Protein AF-A0A969S2Y1-F1 (afdb_monomer_lite)

Secondary structure (DSSP, 8-state):
-HHHHHHHHHHHHHHHHHHHHHHHHHT---SS-EEEEEPPP-BTTB---SPPEEEEE-TTS-EEE--HHHHHHHHHHHHHHHHHHHHHHHHHHHHHHH-

Structure (mmCIF, N/CA/C/O backbone):
data_AF-A0A969S2Y1-F1
#
_entry.id   AF-A0A969S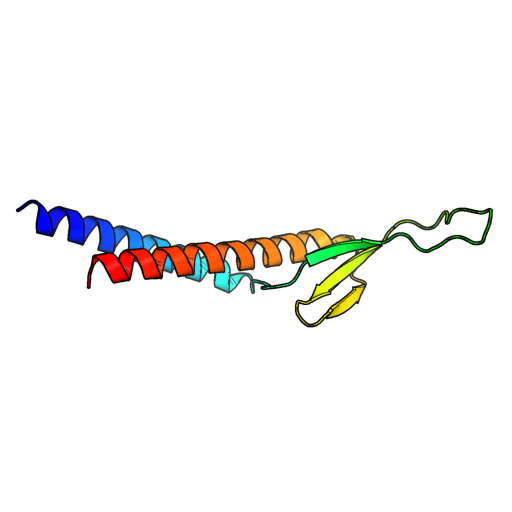2Y1-F1
#
loop_
_atom_site.group_PDB
_atom_site.id
_atom_site.type_symbol
_atom_site.label_atom_id
_atom_site.label_alt_id
_atom_site.label_com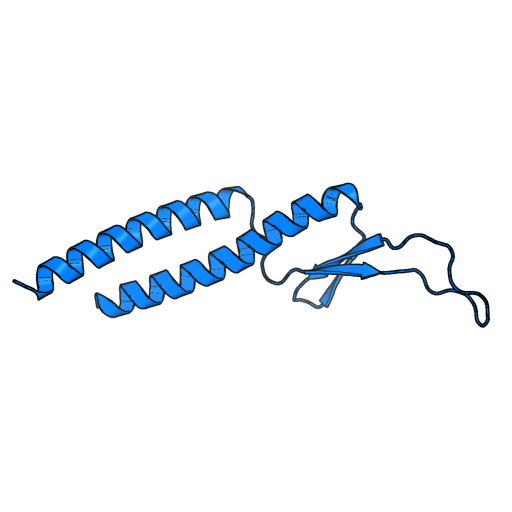p_id
_atom_site.label_asym_id
_atom_site.label_entity_id
_atom_site.label_seq_id
_atom_site.pdbx_PDB_ins_code
_atom_site.Cartn_x
_atom_site.Cartn_y
_atom_site.Cartn_z
_atom_site.occupancy
_atom_site.B_iso_or_equiv
_atom_site.auth_seq_id
_atom_site.auth_comp_id
_atom_site.auth_asym_id
_atom_site.auth_atom_id
_atom_site.pdbx_PDB_model_num
ATOM 1 N N . MET A 1 1 ? -14.821 -2.802 38.286 1.00 53.53 1 MET A N 1
ATOM 2 C CA . MET A 1 1 ? -13.744 -1.820 38.018 1.00 53.53 1 MET A CA 1
ATOM 3 C C . MET A 1 1 ? -12.738 -2.282 36.954 1.00 53.53 1 MET A C 1
ATOM 5 O O . MET A 1 1 ? -12.344 -1.450 36.159 1.00 53.53 1 MET A O 1
ATOM 9 N N . ALA A 1 2 ? -12.368 -3.568 36.842 1.00 57.56 2 ALA A N 1
ATOM 10 C CA . ALA A 1 2 ? -11.423 -4.031 35.802 1.00 57.56 2 ALA A CA 1
ATOM 11 C C . ALA A 1 2 ? -11.932 -3.918 34.342 1.00 57.56 2 ALA A C 1
ATOM 13 O O . ALA A 1 2 ? -11.140 -3.748 33.421 1.00 57.56 2 ALA A O 1
ATOM 14 N N . ARG A 1 3 ? -13.255 -3.977 34.118 1.00 60.41 3 ARG A N 1
ATOM 15 C CA . ARG A 1 3 ? -13.864 -3.907 32.774 1.00 60.41 3 ARG A CA 1
ATOM 16 C C . ARG A 1 3 ? -13.710 -2.525 32.118 1.00 60.41 3 ARG A C 1
ATOM 18 O O . ARG A 1 3 ? -13.439 -2.446 30.930 1.00 60.41 3 ARG A O 1
ATOM 25 N N . THR A 1 4 ? -13.813 -1.457 32.907 1.00 61.94 4 THR A N 1
ATOM 26 C CA . THR A 1 4 ? -13.707 -0.063 32.449 1.00 61.94 4 THR A CA 1
ATOM 27 C C . THR A 1 4 ? -12.272 0.348 32.111 1.00 61.94 4 THR A C 1
ATOM 29 O O . THR A 1 4 ? -12.064 1.089 31.158 1.00 61.94 4 THR A O 1
ATOM 32 N N . VAL A 1 5 ? -11.274 -0.169 32.839 1.00 62.75 5 VAL A N 1
ATOM 33 C CA . VAL A 1 5 ? -9.848 0.112 32.562 1.00 62.75 5 VAL A CA 1
ATOM 34 C C . VAL A 1 5 ? -9.413 -0.502 31.226 1.00 62.75 5 VAL A C 1
ATOM 36 O O . VAL A 1 5 ? -8.691 0.130 30.461 1.00 62.75 5 VAL A O 1
ATOM 39 N N . ASN A 1 6 ? -9.911 -1.700 30.908 1.00 77.31 6 ASN A N 1
ATOM 40 C CA . ASN A 1 6 ? -9.642 -2.347 29.623 1.00 77.31 6 ASN A CA 1
ATOM 41 C C . ASN A 1 6 ? -10.319 -1.627 28.450 1.00 77.31 6 ASN A C 1
ATOM 43 O O . ASN A 1 6 ? -9.755 -1.586 27.363 1.00 77.31 6 ASN A O 1
ATOM 47 N N . GLN A 1 7 ? -11.495 -1.037 28.666 1.00 81.38 7 GLN A N 1
ATOM 48 C CA . GLN A 1 7 ? -12.210 -0.299 27.629 1.00 81.38 7 GLN A CA 1
ATOM 49 C C . GLN A 1 7 ? -11.484 0.995 27.232 1.00 81.38 7 GLN A C 1
ATOM 51 O O . GLN A 1 7 ? -11.218 1.197 26.051 1.00 81.38 7 GLN A O 1
ATOM 56 N N . ALA A 1 8 ? -11.055 1.801 28.210 1.00 83.31 8 ALA A N 1
ATOM 57 C CA . ALA A 1 8 ? -10.302 3.031 27.946 1.00 83.31 8 ALA A CA 1
ATOM 58 C C . ALA A 1 8 ? -8.964 2.767 27.223 1.00 83.31 8 ALA A C 1
ATOM 60 O O . ALA A 1 8 ? -8.552 3.537 26.356 1.00 83.31 8 ALA A O 1
ATOM 61 N N . ALA A 1 9 ? -8.290 1.654 27.542 1.00 85.25 9 ALA A N 1
ATOM 62 C CA . ALA A 1 9 ? -7.061 1.255 26.858 1.00 85.25 9 ALA A CA 1
ATOM 63 C C . ALA A 1 9 ? -7.301 0.909 25.378 1.00 85.25 9 ALA A C 1
ATOM 65 O O . ALA A 1 9 ? -6.510 1.299 24.521 1.00 85.25 9 ALA A O 1
ATOM 66 N N . ILE A 1 10 ? -8.403 0.215 25.068 1.00 85.06 10 ILE A N 1
ATOM 67 C CA . ILE A 1 10 ? -8.762 -0.126 23.685 1.00 85.06 10 ILE A CA 1
ATOM 68 C C . ILE A 1 10 ? -9.157 1.131 22.896 1.00 85.06 10 ILE A C 1
ATOM 70 O O . ILE A 1 10 ? -8.760 1.271 21.742 1.00 85.06 10 ILE A O 1
ATOM 74 N N . GLU A 1 11 ? -9.894 2.062 23.507 1.00 87.00 11 GLU A N 1
ATOM 75 C CA . GLU A 1 11 ? -10.277 3.337 22.882 1.00 87.00 11 GLU A CA 1
ATOM 76 C C . GLU A 1 11 ? -9.047 4.194 22.526 1.00 87.00 11 GLU A C 1
ATOM 78 O O . GLU A 1 11 ? -8.940 4.679 21.400 1.00 87.00 11 GLU A O 1
ATOM 83 N N . SER A 1 12 ? -8.064 4.296 23.428 1.00 88.06 12 SER A N 1
ATOM 84 C CA . SER A 1 12 ? -6.800 5.000 23.156 1.00 88.06 12 SER A CA 1
ATOM 85 C C . SER A 1 12 ? -5.966 4.328 22.052 1.00 88.06 12 SER A C 1
ATOM 87 O O . SER A 1 12 ? -5.351 5.000 21.215 1.00 88.06 12 SER A O 1
ATOM 89 N N . GLU A 1 13 ? -5.966 2.992 21.999 1.00 89.00 13 GLU A N 1
ATOM 90 C CA . GLU A 1 13 ? -5.301 2.247 20.925 1.00 89.00 13 GLU A CA 1
ATOM 91 C C . GLU A 1 13 ? -5.978 2.493 19.567 1.00 89.00 13 GLU A C 1
ATOM 93 O O . GLU A 1 13 ? -5.291 2.679 18.560 1.00 89.00 13 GLU A O 1
ATOM 98 N N . LEU A 1 14 ? -7.313 2.553 19.531 1.00 89.56 14 LEU A N 1
ATOM 99 C CA . LEU A 1 14 ? -8.075 2.872 18.322 1.00 89.56 14 LEU A CA 1
ATOM 100 C C . LEU A 1 14 ? -7.758 4.274 17.792 1.00 89.56 14 LEU A C 1
ATOM 102 O O . LEU A 1 14 ? -7.506 4.414 16.597 1.00 89.56 14 LEU A O 1
ATOM 106 N N . GLU A 1 15 ? -7.701 5.285 18.660 1.00 89.62 15 GLU A N 1
ATOM 107 C CA . GLU A 1 15 ? -7.343 6.656 18.273 1.00 89.62 15 GLU A CA 1
ATOM 108 C C . GLU A 1 15 ? -5.937 6.719 17.649 1.00 89.62 15 GLU A C 1
ATOM 110 O O . GLU A 1 15 ? -5.727 7.324 16.592 1.00 89.62 15 GLU A O 1
ATOM 115 N N . THR A 1 16 ? -4.977 6.010 18.251 1.00 91.25 16 THR A N 1
ATOM 116 C CA . THR A 1 16 ? -3.603 5.926 17.734 1.00 91.25 16 THR A CA 1
ATOM 117 C C . THR A 1 16 ? -3.568 5.278 16.346 1.00 91.25 16 THR A C 1
ATOM 119 O O . THR A 1 16 ? -2.909 5.785 15.433 1.00 91.25 16 THR A O 1
ATOM 122 N N . LEU A 1 17 ? -4.319 4.188 16.155 1.00 90.69 17 LEU A N 1
ATOM 123 C CA . LEU A 1 17 ? -4.434 3.511 14.862 1.00 90.69 17 LEU A CA 1
ATOM 124 C C . LEU A 1 17 ? -5.080 4.399 13.795 1.00 90.69 17 LEU A C 1
ATOM 126 O O . LEU A 1 17 ? -4.647 4.383 12.643 1.00 90.69 17 LEU A O 1
ATOM 130 N N . GLU A 1 18 ? -6.099 5.182 14.146 1.00 90.19 18 GLU A N 1
ATOM 131 C CA . GLU A 1 18 ? -6.752 6.097 13.206 1.00 90.19 18 GLU A CA 1
ATOM 132 C C . GLU A 1 18 ? -5.803 7.206 12.737 1.00 90.19 18 GLU A C 1
ATOM 134 O O . GLU A 1 18 ? -5.746 7.498 11.536 1.00 90.19 18 GLU A O 1
ATOM 139 N N . ALA A 1 19 ? -4.979 7.746 13.638 1.00 91.12 19 ALA A N 1
ATOM 140 C CA . ALA A 1 19 ? -3.935 8.702 13.283 1.00 91.12 19 ALA A CA 1
ATOM 141 C C . ALA A 1 19 ? -2.871 8.092 12.346 1.00 91.12 19 ALA A C 1
ATOM 143 O O . ALA A 1 19 ? -2.465 8.729 11.368 1.00 91.12 19 ALA A O 1
ATOM 144 N N . GLU A 1 20 ? -2.428 6.856 12.600 1.00 90.81 20 GLU A N 1
ATOM 145 C CA . GLU A 1 20 ? -1.490 6.139 11.721 1.00 90.81 20 GLU A CA 1
ATOM 146 C C . GLU A 1 20 ? -2.088 5.866 10.335 1.00 90.81 20 GLU A C 1
ATOM 148 O O . GLU A 1 20 ? -1.448 6.140 9.316 1.00 90.81 20 GLU A O 1
ATOM 153 N N . ILE A 1 21 ? -3.341 5.406 10.278 1.00 90.88 21 ILE A N 1
ATOM 154 C CA . ILE A 1 21 ? -4.070 5.202 9.020 1.00 90.88 21 ILE A CA 1
ATOM 155 C C . ILE A 1 21 ? -4.177 6.521 8.246 1.00 90.88 21 ILE A C 1
ATOM 157 O O . ILE A 1 21 ? -3.952 6.534 7.034 1.00 90.88 21 ILE A O 1
ATOM 161 N N . GLY A 1 22 ? -4.483 7.633 8.921 1.00 89.69 22 GLY A N 1
ATOM 162 C CA . GLY A 1 22 ? -4.536 8.963 8.310 1.00 89.69 22 GLY A CA 1
ATOM 163 C C . GLY A 1 22 ? -3.213 9.360 7.647 1.00 89.69 22 GLY A C 1
ATOM 164 O O . GLY A 1 22 ? -3.202 9.771 6.485 1.00 89.69 22 GLY A O 1
ATOM 165 N N . LYS A 1 23 ? -2.084 9.147 8.337 1.00 91.00 23 LYS A N 1
ATOM 166 C CA . LYS A 1 23 ? -0.736 9.404 7.794 1.00 91.00 23 LYS A CA 1
ATOM 167 C C . LYS A 1 23 ? -0.432 8.540 6.570 1.00 91.00 23 LYS A C 1
ATOM 169 O O . LYS A 1 23 ? 0.097 9.042 5.581 1.00 91.00 23 LYS A O 1
ATOM 174 N N . LEU A 1 24 ? -0.782 7.255 6.612 1.00 90.38 24 LEU A N 1
ATOM 175 C CA . LEU A 1 24 ? -0.551 6.339 5.492 1.00 90.38 24 LEU A CA 1
ATOM 176 C C . LEU A 1 24 ? -1.425 6.666 4.279 1.00 90.38 24 LEU A C 1
ATOM 178 O O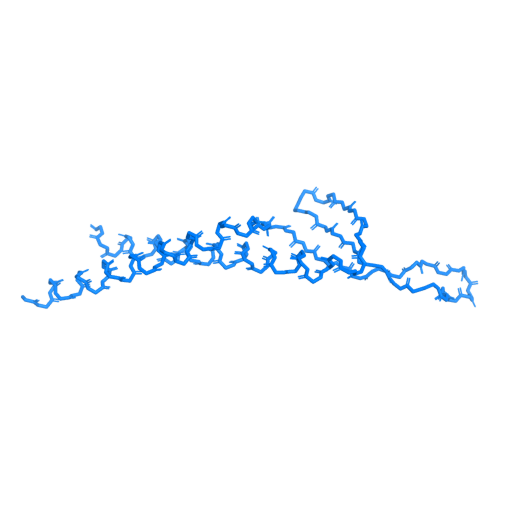 . LEU A 1 24 ? -0.966 6.509 3.153 1.00 90.38 24 LEU A O 1
ATOM 182 N N . LYS A 1 25 ? -2.653 7.160 4.477 1.00 90.69 25 LYS A N 1
ATOM 183 C CA . LYS A 1 25 ? -3.520 7.613 3.375 1.00 90.69 25 LYS A CA 1
ATOM 184 C C . LYS A 1 25 ? -2.947 8.824 2.637 1.00 90.69 25 LYS A C 1
ATOM 186 O O . LYS A 1 25 ? -3.106 8.908 1.422 1.00 90.69 25 LYS A O 1
ATOM 191 N N . ALA A 1 26 ? -2.247 9.720 3.336 1.00 89.69 26 ALA A N 1
ATOM 192 C CA . ALA A 1 26 ? -1.671 10.932 2.749 1.00 89.69 26 ALA A CA 1
ATOM 193 C C . ALA A 1 26 ? -0.577 10.658 1.699 1.00 89.69 26 ALA A C 1
ATOM 195 O O . ALA A 1 26 ? -0.340 11.494 0.833 1.0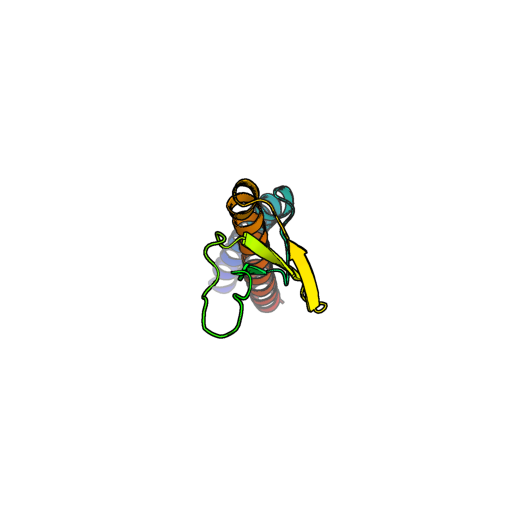0 89.69 26 ALA A O 1
ATOM 196 N N . ILE A 1 27 ? 0.072 9.489 1.742 1.00 89.81 27 ILE A N 1
ATOM 197 C CA . ILE A 1 27 ? 1.104 9.093 0.767 1.00 89.81 27 ILE A CA 1
ATOM 198 C C . ILE A 1 27 ? 0.551 8.274 -0.408 1.00 89.81 27 ILE A C 1
ATOM 200 O O . ILE A 1 27 ? 1.320 7.635 -1.123 1.00 89.81 27 ILE A O 1
ATOM 204 N N . GLU A 1 28 ? -0.770 8.285 -0.609 1.00 91.50 28 GLU A N 1
ATOM 205 C CA . GLU A 1 28 ? -1.470 7.572 -1.683 1.00 91.50 28 GLU A CA 1
ATOM 206 C C . GLU A 1 28 ? -1.042 6.095 -1.807 1.00 91.50 28 GLU A C 1
ATOM 208 O O . GLU A 1 28 ? -0.390 5.692 -2.786 1.00 91.50 28 GLU A O 1
ATOM 213 N N . PRO A 1 29 ? -1.371 5.272 -0.802 1.00 92.44 29 PRO A N 1
ATOM 214 C CA . PRO A 1 29 ? -0.903 3.901 -0.724 1.00 92.44 29 PRO A CA 1
ATOM 215 C C . PRO A 1 29 ? -1.382 3.080 -1.925 1.00 92.44 29 PRO A C 1
ATOM 217 O O . PRO A 1 29 ? -2.493 3.250 -2.425 1.00 92.44 29 PRO A O 1
ATOM 220 N N . LEU A 1 30 ? -0.532 2.163 -2.384 1.00 91.81 30 LEU A N 1
ATOM 221 C CA . LEU A 1 30 ? -0.839 1.256 -3.485 1.00 91.81 30 LEU A CA 1
ATOM 222 C C . LEU A 1 30 ? -1.096 -0.143 -2.942 1.00 91.81 30 LEU A C 1
ATOM 224 O O . LEU A 1 30 ? -0.194 -0.809 -2.434 1.00 91.81 30 LEU A O 1
ATOM 228 N N . GLU A 1 31 ? -2.326 -0.614 -3.091 1.00 89.75 31 GLU A N 1
ATOM 229 C CA . GLU A 1 31 ? -2.706 -1.962 -2.688 1.00 89.75 31 GLU A CA 1
ATOM 230 C C . GLU A 1 31 ? -2.652 -2.953 -3.848 1.00 89.75 31 GLU A C 1
ATOM 232 O O . GLU A 1 31 ? -2.981 -2.634 -4.986 1.00 89.75 31 GLU A O 1
ATOM 237 N N . GLY A 1 32 ? -2.240 -4.189 -3.554 1.00 89.44 32 GLY A N 1
ATOM 238 C CA . GLY A 1 32 ? -2.215 -5.263 -4.552 1.00 89.44 32 GLY A CA 1
ATOM 239 C C . GLY A 1 32 ? -1.175 -5.073 -5.663 1.00 89.44 32 GLY A C 1
ATOM 240 O O . GLY A 1 32 ? -1.164 -5.830 -6.628 1.00 89.44 32 GLY A O 1
ATOM 241 N N . VAL A 1 33 ? -0.285 -4.090 -5.525 1.00 93.81 33 VAL A N 1
ATOM 242 C CA . VAL A 1 33 ? 0.777 -3.800 -6.487 1.00 93.81 33 VAL A CA 1
ATOM 243 C C . VAL A 1 33 ? 2.113 -4.362 -5.990 1.00 93.81 33 VAL A C 1
ATOM 245 O O . VAL A 1 33 ? 2.398 -4.380 -4.791 1.00 93.81 33 VAL A O 1
ATOM 248 N N . ARG A 1 34 ? 2.962 -4.830 -6.910 1.00 94.38 34 ARG A N 1
ATOM 249 C CA . ARG A 1 34 ? 4.350 -5.228 -6.623 1.00 94.38 34 ARG A CA 1
ATOM 250 C C . ARG A 1 34 ? 5.313 -4.742 -7.699 1.00 94.38 34 ARG A C 1
ATOM 252 O O . ARG A 1 34 ? 4.932 -4.594 -8.857 1.00 94.38 34 ARG A O 1
ATOM 259 N N . ILE A 1 35 ? 6.577 -4.566 -7.327 1.00 95.00 35 ILE A N 1
ATOM 260 C CA . ILE A 1 35 ? 7.663 -4.260 -8.263 1.00 95.00 35 ILE A CA 1
ATOM 261 C C . ILE A 1 35 ? 8.443 -5.543 -8.551 1.00 95.00 35 ILE A C 1
ATOM 263 O O . ILE A 1 35 ? 8.806 -6.279 -7.635 1.00 95.00 35 ILE A O 1
ATOM 267 N N . LYS A 1 36 ? 8.717 -5.810 -9.828 1.00 93.81 36 LYS A N 1
ATOM 268 C CA . LYS A 1 36 ? 9.603 -6.891 -10.273 1.00 93.81 36 LYS A CA 1
ATOM 269 C C . LYS A 1 36 ? 10.699 -6.319 -11.160 1.00 93.81 36 LYS A C 1
ATOM 271 O O . LYS A 1 36 ? 10.409 -5.588 -12.103 1.00 93.81 36 LYS A O 1
ATOM 276 N N . TRP A 1 37 ? 11.946 -6.694 -10.900 1.00 91.44 37 TRP A N 1
ATOM 277 C CA . TRP A 1 37 ? 13.057 -6.395 -11.798 1.00 91.44 37 TRP A CA 1
ATOM 278 C C . TRP A 1 37 ? 13.093 -7.418 -12.930 1.00 91.44 37 TRP A C 1
ATOM 280 O O . TRP A 1 37 ? 13.158 -8.624 -12.691 1.00 91.44 37 TRP A O 1
ATOM 290 N N . VAL A 1 38 ? 13.013 -6.936 -14.168 1.00 90.88 38 VAL A N 1
ATOM 291 C CA . VAL A 1 38 ? 12.984 -7.769 -15.372 1.00 90.88 38 VAL A CA 1
ATOM 292 C C . VAL A 1 38 ? 14.224 -7.470 -16.200 1.00 90.88 38 VAL A C 1
ATOM 294 O O . VAL A 1 38 ? 14.529 -6.311 -16.477 1.00 90.88 38 VAL A O 1
ATOM 297 N N . ARG A 1 39 ? 14.947 -8.515 -16.610 1.00 87.06 39 ARG A N 1
ATOM 298 C CA . ARG A 1 39 ? 16.030 -8.402 -17.591 1.00 87.06 39 ARG A CA 1
ATOM 299 C C . ARG A 1 39 ? 15.479 -8.770 -18.973 1.00 87.06 39 ARG A C 1
ATO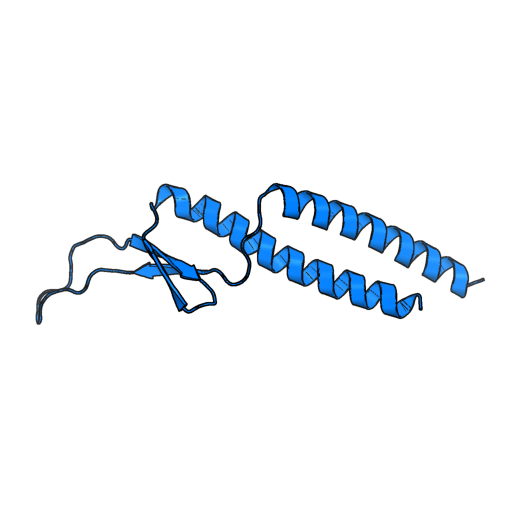M 301 O O . ARG A 1 39 ? 14.753 -9.760 -19.066 1.00 87.06 39 ARG A O 1
ATOM 308 N N . PRO A 1 40 ? 15.793 -8.012 -20.038 1.00 84.31 40 PRO A N 1
ATOM 309 C CA . PRO A 1 40 ? 15.418 -8.409 -21.392 1.00 84.31 40 PRO A CA 1
ATOM 310 C C . PRO A 1 40 ? 15.984 -9.790 -21.726 1.00 84.31 40 PRO A C 1
ATOM 312 O O . PRO A 1 40 ? 17.111 -10.093 -21.330 1.00 84.31 40 PRO A O 1
ATOM 315 N N . ALA A 1 41 ? 15.231 -10.599 -22.469 1.00 83.88 41 ALA A N 1
ATOM 316 C CA . ALA A 1 41 ? 15.752 -11.850 -23.001 1.00 83.88 41 ALA A CA 1
ATOM 317 C C . ALA A 1 41 ? 16.924 -11.567 -23.956 1.00 83.88 41 ALA A C 1
ATOM 319 O O . ALA A 1 41 ? 16.933 -10.562 -24.671 1.00 83.88 41 ALA A O 1
ATOM 320 N N . GLY A 1 42 ? 17.934 -12.434 -23.911 1.00 82.31 42 GLY A N 1
ATOM 321 C CA . GLY A 1 42 ? 18.974 -12.483 -24.934 1.00 82.31 42 GLY A CA 1
ATOM 322 C C . GLY A 1 42 ? 18.517 -13.303 -26.139 1.00 82.31 42 GLY A C 1
ATOM 323 O O . GLY A 1 42 ? 17.408 -13.835 -26.157 1.00 82.31 42 GLY A O 1
ATOM 324 N N . THR A 1 43 ? 19.395 -13.445 -27.123 1.00 85.12 43 THR A N 1
ATOM 325 C CA . THR A 1 43 ? 19.205 -14.402 -28.222 1.00 85.12 43 THR A CA 1
ATOM 326 C C . THR A 1 43 ? 19.753 -15.766 -27.792 1.00 85.12 43 THR A C 1
ATOM 328 O O . THR A 1 43 ? 20.596 -15.834 -26.894 1.00 85.12 43 THR A O 1
ATOM 331 N N . ALA A 1 44 ? 19.305 -16.866 -28.406 1.00 82.00 44 ALA A N 1
ATOM 332 C CA . ALA A 1 44 ? 19.858 -18.196 -28.141 1.00 82.00 44 ALA A CA 1
ATOM 333 C C . ALA A 1 44 ? 21.401 -18.176 -28.225 1.00 82.00 44 ALA A C 1
ATOM 335 O O . ALA A 1 44 ? 21.972 -17.704 -29.207 1.00 82.00 44 ALA A O 1
ATOM 336 N N . GLY A 1 45 ? 22.070 -18.610 -27.151 1.00 83.38 45 GLY A N 1
ATOM 337 C CA . GLY A 1 45 ? 23.534 -18.598 -27.022 1.00 83.38 45 GLY A CA 1
ATOM 338 C C . GLY A 1 45 ? 24.176 -17.247 -26.666 1.00 83.38 45 GLY A C 1
ATOM 339 O O . GLY A 1 45 ? 25.385 -17.194 -26.461 1.00 83.38 45 GLY A O 1
ATOM 340 N N . LYS A 1 46 ? 23.408 -16.153 -26.558 1.00 85.94 46 LYS A N 1
ATOM 341 C CA . LYS A 1 46 ? 23.916 -14.812 -26.215 1.00 85.94 46 LYS A CA 1
ATOM 342 C C . LYS A 1 46 ? 23.034 -14.146 -25.149 1.00 85.94 46 LYS A C 1
ATOM 344 O O . LYS A 1 46 ? 22.018 -13.539 -25.502 1.00 85.94 46 LYS A O 1
ATOM 349 N N . PRO A 1 47 ? 23.388 -14.226 -23.850 1.00 81.50 47 PRO A N 1
ATOM 350 C CA . PRO A 1 47 ? 22.619 -13.569 -22.798 1.00 81.50 47 PRO A CA 1
ATOM 351 C C . PRO A 1 47 ? 22.562 -12.052 -23.018 1.00 81.50 47 PRO A C 1
ATOM 353 O O . PRO A 1 47 ? 23.503 -11.435 -23.522 1.00 81.50 47 PRO A O 1
ATOM 356 N N . SER A 1 48 ? 21.440 -11.443 -22.634 1.00 82.94 48 SER A N 1
ATOM 357 C CA . SER A 1 48 ? 21.242 -10.001 -22.774 1.00 82.94 48 SER A CA 1
ATOM 358 C C . SER A 1 48 ? 22.209 -9.220 -21.889 1.00 82.94 48 SER A C 1
ATOM 360 O O . SER A 1 48 ? 22.244 -9.410 -20.673 1.00 82.94 48 SER A O 1
ATOM 362 N N . GLN A 1 49 ? 22.935 -8.291 -22.511 1.00 84.00 49 GLN A N 1
ATOM 363 C CA . GLN A 1 49 ? 23.806 -7.323 -21.837 1.00 84.00 49 GLN A CA 1
ATOM 364 C C . GLN A 1 49 ? 23.035 -6.089 -21.337 1.00 84.00 49 GLN A C 1
ATOM 366 O O . GLN A 1 49 ? 23.594 -5.222 -20.666 1.00 84.00 49 GLN A O 1
ATOM 371 N N . LYS A 1 50 ? 21.741 -5.969 -21.668 1.00 82.69 50 LYS A N 1
ATOM 372 C CA . LYS A 1 50 ? 20.926 -4.829 -21.238 1.00 82.69 50 LYS A CA 1
ATOM 373 C C . LYS A 1 50 ? 20.664 -4.909 -19.734 1.00 82.69 50 LYS A C 1
ATOM 375 O O . LYS A 1 50 ? 20.323 -5.968 -19.200 1.00 82.69 50 LYS A O 1
ATOM 380 N N . LYS A 1 51 ? 20.767 -3.759 -19.061 1.00 83.38 51 LYS A N 1
ATOM 381 C CA . LYS A 1 51 ? 20.411 -3.629 -17.643 1.00 83.38 51 LYS A CA 1
ATOM 382 C C . LYS A 1 51 ? 18.943 -4.007 -17.434 1.00 83.38 51 LYS A C 1
ATOM 384 O O . LYS A 1 51 ? 18.097 -3.789 -18.303 1.00 83.38 51 LYS A O 1
ATOM 389 N N . GLY A 1 52 ? 18.660 -4.604 -16.279 1.00 88.06 52 GLY A N 1
ATOM 390 C CA . GLY A 1 52 ? 17.285 -4.863 -15.873 1.00 88.06 52 GLY A CA 1
ATOM 391 C C . GLY A 1 52 ? 16.534 -3.555 -15.640 1.00 88.06 52 GLY A C 1
ATOM 392 O O . GLY A 1 52 ? 17.140 -2.540 -15.299 1.00 88.06 52 GLY A O 1
ATOM 393 N N . TYR A 1 53 ? 15.221 -3.590 -15.814 1.00 90.69 53 TYR A N 1
ATOM 394 C CA . TYR A 1 53 ? 14.336 -2.470 -15.525 1.00 90.69 53 TYR A CA 1
ATOM 395 C C . TYR A 1 53 ? 13.250 -2.903 -14.533 1.00 90.69 53 TYR A C 1
ATOM 397 O O . TYR A 1 53 ? 12.843 -4.073 -14.534 1.00 90.69 53 TYR A O 1
ATOM 405 N N . PRO A 1 54 ? 12.776 -1.994 -13.669 1.00 95.19 54 PRO A N 1
ATOM 406 C CA . PRO A 1 54 ? 11.659 -2.286 -12.795 1.00 95.19 54 PRO A CA 1
ATOM 407 C C . PRO A 1 54 ? 10.342 -2.253 -13.573 1.00 95.19 54 PRO A C 1
ATOM 409 O O . PRO A 1 54 ? 10.109 -1.421 -14.453 1.00 95.19 54 PRO A O 1
ATOM 412 N N . ARG A 1 55 ? 9.460 -3.182 -13.224 1.00 94.88 55 ARG A N 1
ATOM 413 C CA . ARG A 1 55 ? 8.101 -3.288 -13.738 1.00 94.88 55 ARG A CA 1
ATOM 414 C C . ARG A 1 55 ? 7.130 -3.306 -12.568 1.00 94.88 55 ARG A C 1
ATOM 416 O O . ARG A 1 55 ? 7.282 -4.112 -11.650 1.00 94.88 55 ARG A O 1
ATOM 423 N N . LEU A 1 56 ? 6.141 -2.425 -12.628 1.00 95.75 56 LEU A N 1
ATOM 424 C CA . LEU A 1 56 ? 5.007 -2.399 -11.719 1.00 95.75 56 LEU A CA 1
ATOM 425 C C . LEU A 1 56 ? 3.989 -3.435 -12.200 1.00 95.75 56 LEU A C 1
ATOM 427 O O . LEU A 1 56 ? 3.654 -3.463 -13.384 1.00 95.75 56 LEU A O 1
ATOM 431 N N . ILE A 1 57 ? 3.543 -4.307 -11.305 1.00 95.44 57 ILE A N 1
ATOM 432 C CA . ILE A 1 57 ? 2.569 -5.365 -11.580 1.00 95.44 57 ILE A CA 1
ATOM 433 C C . ILE A 1 57 ? 1.381 -5.139 -10.654 1.00 95.44 57 ILE A C 1
ATOM 435 O O . ILE A 1 57 ? 1.559 -5.134 -9.434 1.00 95.44 57 ILE A O 1
ATOM 439 N N . HIS A 1 58 ? 0.203 -4.956 -11.235 1.00 93.62 58 HIS A N 1
ATOM 440 C CA . HIS A 1 58 ? -1.056 -4.731 -10.535 1.00 93.62 58 HIS A CA 1
ATOM 441 C C . HIS A 1 58 ? -1.763 -6.060 -10.225 1.00 93.62 58 HIS A C 1
ATOM 443 O O . HIS A 1 58 ? -1.434 -7.107 -10.791 1.00 93.62 58 HIS A O 1
ATOM 449 N N . ALA A 1 59 ? -2.728 -6.027 -9.303 1.00 89.69 59 ALA A N 1
ATOM 450 C CA . ALA A 1 59 ? -3.474 -7.214 -8.875 1.00 89.69 59 ALA A CA 1
ATOM 451 C C . ALA A 1 59 ? -4.349 -7.815 -9.988 1.00 89.69 59 ALA A C 1
ATOM 453 O O . ALA A 1 59 ? -4.588 -9.018 -9.989 1.00 89.69 59 ALA A O 1
ATOM 454 N N . ASP A 1 60 ? -4.776 -6.994 -10.947 1.00 91.44 60 ASP A N 1
ATOM 455 C CA . ASP A 1 60 ? -5.532 -7.395 -12.141 1.00 91.44 60 ASP A CA 1
ATOM 456 C C . ASP A 1 60 ? -4.660 -8.084 -13.212 1.00 91.44 60 ASP A C 1
ATOM 458 O O . ASP A 1 60 ? -5.145 -8.454 -14.278 1.00 91.44 60 ASP A O 1
ATOM 462 N N . GLY A 1 61 ? -3.362 -8.257 -12.943 1.00 90.06 61 GLY A N 1
ATOM 463 C CA . GLY A 1 61 ? -2.402 -8.854 -13.868 1.00 90.06 61 GLY A CA 1
ATOM 464 C C . GLY A 1 61 ? -1.822 -7.871 -14.885 1.00 90.06 61 GLY A C 1
ATOM 465 O O . GLY A 1 61 ? -0.876 -8.229 -15.595 1.00 90.06 61 GLY A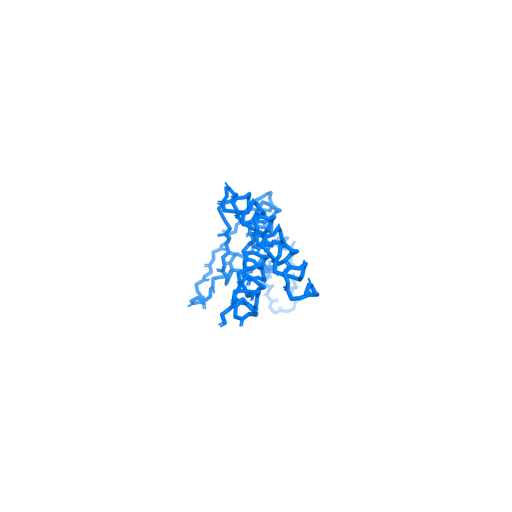 O 1
ATOM 466 N N . THR A 1 62 ? -2.306 -6.626 -14.936 1.00 94.50 62 THR A N 1
ATOM 467 C CA . THR A 1 62 ? -1.715 -5.596 -15.790 1.00 94.50 62 THR A CA 1
ATOM 468 C C . THR A 1 62 ? -0.327 -5.219 -15.280 1.00 94.50 62 THR A C 1
ATOM 470 O O . THR A 1 62 ? 0.002 -5.315 -14.091 1.00 94.50 62 THR A O 1
ATOM 473 N N . SER A 1 63 ? 0.554 -4.824 -16.199 1.00 94.75 63 SER A N 1
ATOM 474 C CA . SER A 1 63 ? 1.902 -4.412 -15.825 1.00 94.75 63 SER A CA 1
ATOM 475 C C . SER A 1 63 ? 2.442 -3.322 -16.730 1.00 94.75 63 SER A C 1
ATOM 477 O O . SER A 1 63 ? 2.158 -3.293 -17.926 1.00 94.75 63 SER A O 1
ATOM 479 N N . ARG A 1 64 ? 3.259 -2.440 -16.153 1.00 93.19 64 ARG A N 1
ATOM 480 C CA . ARG A 1 64 ? 3.934 -1.361 -16.877 1.00 93.19 64 ARG A CA 1
ATOM 481 C C . ARG A 1 64 ? 5.371 -1.200 -16.410 1.00 93.19 64 ARG A C 1
ATOM 483 O O . ARG A 1 64 ? 5.691 -1.437 -15.245 1.00 93.19 64 ARG A O 1
ATOM 490 N N . ASN A 1 65 ? 6.245 -0.796 -17.319 1.00 93.56 65 ASN A N 1
ATOM 491 C CA . ASN A 1 65 ? 7.622 -0.469 -16.969 1.00 93.56 65 ASN A CA 1
ATOM 492 C C . ASN A 1 65 ? 7.641 0.882 -16.238 1.00 93.56 65 ASN A C 1
ATOM 494 O O . ASN A 1 65 ? 6.870 1.774 -16.586 1.00 93.56 65 ASN A O 1
ATOM 498 N N . ILE A 1 66 ? 8.503 1.019 -15.234 1.00 94.12 66 ILE A N 1
ATOM 499 C CA . ILE A 1 66 ? 8.690 2.267 -14.481 1.00 94.12 66 ILE A CA 1
ATOM 500 C C . ILE A 1 66 ? 10.162 2.666 -14.516 1.00 94.12 66 ILE A C 1
ATOM 502 O O . ILE A 1 66 ? 11.036 1.836 -14.790 1.00 94.12 66 ILE A O 1
ATOM 506 N N . GLN A 1 67 ? 10.452 3.935 -14.239 1.00 92.44 67 GLN A N 1
ATOM 507 C CA . GLN A 1 67 ? 11.839 4.379 -14.191 1.00 92.44 67 GLN A CA 1
ATOM 508 C C . GLN A 1 67 ? 12.535 3.831 -12.932 1.00 92.44 67 GLN A C 1
ATOM 510 O O . GLN A 1 67 ? 11.918 3.776 -11.866 1.00 92.44 67 GLN A O 1
ATOM 515 N N . PRO A 1 68 ? 13.829 3.461 -13.000 1.00 90.88 68 PRO A N 1
ATOM 516 C CA . PRO A 1 68 ? 14.581 3.005 -11.829 1.00 90.88 68 PRO A CA 1
ATOM 517 C C . PRO A 1 68 ? 14.542 3.971 -10.642 1.00 90.88 68 PRO A C 1
ATOM 519 O O . PRO A 1 68 ? 14.434 3.527 -9.503 1.00 90.88 68 PRO A O 1
ATOM 522 N N . LEU A 1 69 ? 14.567 5.280 -10.911 1.00 92.44 69 LEU A N 1
ATOM 523 C CA . LEU A 1 69 ? 14.496 6.322 -9.883 1.00 92.44 69 LEU A CA 1
ATOM 524 C C . LEU A 1 69 ? 13.138 6.371 -9.165 1.00 92.44 69 LEU A C 1
ATOM 526 O O . LEU A 1 69 ? 13.071 6.715 -7.989 1.00 92.44 69 LEU A O 1
ATOM 530 N N . GLU A 1 70 ? 12.058 5.972 -9.839 1.00 92.31 70 GLU A N 1
ATOM 531 C CA . GLU A 1 70 ? 10.711 5.959 -9.261 1.00 92.31 70 GLU A CA 1
ATOM 532 C C . GLU A 1 70 ? 10.459 4.708 -8.415 1.00 92.31 70 GLU A C 1
ATOM 534 O O . GLU A 1 70 ? 9.567 4.707 -7.565 1.00 92.31 70 GLU A O 1
ATOM 539 N N . ALA A 1 71 ? 11.237 3.639 -8.620 1.00 92.62 71 ALA A N 1
ATOM 540 C CA . ALA A 1 71 ? 11.011 2.350 -7.973 1.00 92.62 71 ALA A CA 1
ATOM 541 C C . ALA A 1 71 ? 10.989 2.462 -6.440 1.00 92.62 71 ALA A C 1
ATOM 543 O O . ALA A 1 71 ? 10.135 1.855 -5.801 1.00 92.62 71 ALA A O 1
ATOM 544 N N . ALA A 1 72 ? 11.864 3.285 -5.852 1.00 92.56 72 ALA A N 1
ATOM 545 C CA . ALA A 1 72 ? 11.889 3.519 -4.408 1.00 92.56 72 ALA A CA 1
ATOM 546 C C . ALA A 1 72 ? 10.624 4.238 -3.900 1.00 92.56 72 ALA A C 1
ATOM 548 O O . ALA A 1 72 ? 10.117 3.913 -2.828 1.00 92.56 72 ALA A O 1
ATOM 549 N N . SER A 1 73 ? 10.086 5.185 -4.673 1.00 94.38 73 SER A N 1
ATOM 550 C CA . SER A 1 73 ? 8.842 5.887 -4.332 1.00 94.38 73 SER A CA 1
ATOM 551 C C . SER A 1 73 ? 7.640 4.940 -4.388 1.00 94.38 73 SER A C 1
ATOM 553 O O . SER A 1 73 ? 6.881 4.831 -3.424 1.00 94.38 73 SER A O 1
ATOM 555 N N . TYR A 1 74 ? 7.517 4.161 -5.468 1.00 94.44 74 TYR A N 1
ATOM 556 C CA . TYR A 1 74 ? 6.473 3.141 -5.583 1.00 94.44 74 TYR A CA 1
ATOM 557 C C . TYR A 1 74 ? 6.571 2.087 -4.481 1.00 94.44 74 TYR A C 1
ATOM 559 O O . TYR A 1 74 ? 5.545 1.681 -3.942 1.00 94.44 74 TYR A O 1
ATOM 567 N N . GLN A 1 75 ? 7.786 1.674 -4.114 1.00 94.12 75 GLN A N 1
ATOM 568 C CA . GLN A 1 75 ? 8.005 0.716 -3.035 1.00 94.12 75 GLN A CA 1
ATOM 569 C C . GLN A 1 75 ? 7.435 1.232 -1.706 1.00 94.12 75 GLN A C 1
ATOM 571 O O . GLN A 1 75 ? 6.681 0.507 -1.061 1.00 94.12 75 GLN A O 1
ATOM 576 N N . LYS A 1 76 ? 7.687 2.502 -1.352 1.00 94.12 76 LYS A N 1
ATOM 577 C CA . LYS A 1 76 ? 7.104 3.132 -0.153 1.00 94.12 76 LYS A CA 1
ATOM 578 C C . LYS A 1 76 ? 5.575 3.134 -0.184 1.00 94.12 76 LYS A C 1
ATOM 580 O O . LYS A 1 76 ? 4.940 2.798 0.809 1.00 94.12 76 LYS A O 1
ATOM 585 N N . ARG A 1 77 ? 4.971 3.465 -1.329 1.00 94.94 77 ARG A N 1
ATOM 586 C CA . ARG A 1 77 ? 3.504 3.453 -1.493 1.00 94.94 77 ARG A CA 1
ATOM 587 C C . ARG A 1 77 ? 2.922 2.043 -1.370 1.00 94.94 77 ARG A C 1
ATOM 589 O O . ARG A 1 77 ? 1.853 1.869 -0.790 1.00 94.94 77 ARG A O 1
ATOM 596 N N . ILE A 1 78 ? 3.617 1.034 -1.897 1.00 94.69 78 ILE A N 1
ATOM 597 C CA . ILE A 1 78 ? 3.222 -0.379 -1.786 1.00 94.69 78 ILE A CA 1
ATOM 598 C C . ILE A 1 78 ? 3.295 -0.850 -0.331 1.00 94.69 78 ILE A C 1
ATOM 600 O O . ILE A 1 78 ? 2.378 -1.511 0.156 1.00 94.69 78 ILE A O 1
ATOM 604 N N . GLU A 1 79 ? 4.376 -0.516 0.373 1.00 94.25 79 GLU A N 1
ATOM 605 C CA . GLU A 1 79 ? 4.538 -0.820 1.797 1.00 94.25 79 GLU A CA 1
ATOM 606 C C . GLU A 1 79 ? 3.444 -0.155 2.629 1.00 94.25 79 GLU A C 1
ATOM 608 O O . GLU A 1 79 ? 2.810 -0.823 3.444 1.00 94.25 79 GLU A O 1
ATOM 613 N N . ALA A 1 80 ? 3.131 1.107 2.338 1.00 93.44 80 ALA A N 1
ATOM 614 C CA . ALA A 1 80 ? 2.039 1.826 2.976 1.00 93.44 80 ALA A CA 1
ATOM 615 C C . ALA A 1 80 ? 0.674 1.162 2.759 1.00 93.44 80 ALA A C 1
ATOM 617 O O . ALA A 1 80 ? -0.113 1.077 3.695 1.00 93.44 80 ALA A O 1
ATOM 618 N N . GLY A 1 81 ? 0.397 0.636 1.560 1.00 93.75 81 GLY A N 1
ATOM 619 C CA . GLY A 1 81 ? -0.837 -0.112 1.295 1.00 93.75 81 GLY A CA 1
ATOM 620 C C . GLY A 1 81 ? -0.920 -1.425 2.074 1.00 93.75 81 GLY A C 1
ATOM 621 O O . GLY A 1 81 ? -1.970 -1.770 2.614 1.00 93.75 81 GLY A O 1
ATOM 622 N N . ARG A 1 82 ? 0.198 -2.152 2.196 1.00 93.31 82 ARG A N 1
ATOM 623 C CA . ARG A 1 82 ? 0.258 -3.364 3.035 1.00 93.31 82 ARG A CA 1
ATOM 624 C C . ARG A 1 82 ? 0.011 -3.038 4.501 1.00 93.31 82 ARG A C 1
ATOM 626 O O . ARG A 1 82 ? -0.727 -3.761 5.168 1.00 93.31 82 ARG A O 1
ATOM 633 N N . GLU A 1 83 ? 0.617 -1.957 4.972 1.00 93.56 83 GLU A N 1
ATOM 634 C CA . GLU A 1 83 ? 0.485 -1.512 6.349 1.00 93.56 83 GLU A CA 1
ATOM 635 C C . GLU A 1 83 ? -0.936 -1.036 6.650 1.00 93.56 83 GLU A C 1
ATOM 637 O O . GLU A 1 83 ? -1.528 -1.470 7.632 1.00 93.56 83 GLU A O 1
ATOM 642 N N . LEU A 1 84 ? -1.550 -0.264 5.753 1.00 93.81 84 LEU A N 1
ATOM 643 C CA . LEU A 1 84 ? -2.935 0.178 5.900 1.00 93.81 84 LEU A CA 1
ATOM 644 C C . LEU A 1 84 ? -3.896 -1.013 6.025 1.00 93.81 84 LEU A C 1
ATOM 646 O O . LEU A 1 84 ? -4.767 -1.020 6.895 1.00 93.81 84 LEU A O 1
ATOM 650 N N . ARG A 1 85 ? -3.684 -2.072 5.235 1.00 91.88 85 ARG A N 1
ATOM 651 C CA . ARG A 1 85 ? -4.450 -3.320 5.354 1.00 91.88 85 ARG A CA 1
ATOM 652 C C . ARG A 1 85 ? -4.221 -4.028 6.695 1.00 91.88 85 ARG A C 1
ATOM 654 O O . ARG A 1 85 ? -5.161 -4.597 7.249 1.00 91.88 85 ARG A O 1
ATOM 661 N N . ARG A 1 86 ? -2.991 -4.013 7.223 1.00 93.38 86 ARG A N 1
ATOM 662 C CA . ARG A 1 86 ? -2.654 -4.579 8.542 1.00 93.38 86 ARG A CA 1
ATOM 663 C C . ARG A 1 86 ? -3.364 -3.820 9.665 1.00 93.38 86 ARG A C 1
ATOM 665 O O . ARG A 1 86 ? -4.003 -4.451 10.506 1.00 93.38 86 ARG A O 1
ATOM 672 N N . LEU A 1 87 ? -3.289 -2.490 9.648 1.00 92.12 87 LEU A N 1
ATOM 673 C CA . LEU A 1 87 ? -3.918 -1.623 10.646 1.00 92.12 87 LEU A CA 1
ATOM 674 C C . LEU A 1 87 ? -5.448 -1.694 10.580 1.00 92.12 87 LEU A C 1
ATOM 676 O O . LEU A 1 87 ? -6.089 -1.770 11.624 1.00 92.12 87 LEU A O 1
ATOM 680 N N . GLY A 1 88 ? -6.034 -1.768 9.379 1.00 90.38 88 GLY A N 1
ATOM 681 C CA . GLY A 1 88 ? -7.477 -1.957 9.202 1.00 90.38 88 GLY A CA 1
ATOM 682 C C . GLY A 1 88 ? -7.995 -3.220 9.895 1.00 90.38 88 GLY A C 1
ATOM 683 O O . GLY A 1 88 ? -8.936 -3.147 10.681 1.00 90.38 88 GLY A O 1
ATOM 684 N N . ARG A 1 89 ? -7.314 -4.361 9.712 1.00 92.25 89 ARG A N 1
ATOM 685 C CA . ARG A 1 89 ? -7.668 -5.613 10.410 1.00 92.25 89 ARG A CA 1
ATOM 686 C C . ARG A 1 89 ? -7.531 -5.500 11.926 1.00 92.25 89 ARG A C 1
ATOM 688 O O . ARG A 1 89 ? -8.362 -6.030 12.656 1.00 92.25 89 ARG A O 1
ATOM 695 N N . ARG A 1 90 ? -6.485 -4.824 12.415 1.00 90.69 90 ARG A N 1
ATOM 696 C CA . ARG A 1 90 ? -6.293 -4.605 13.858 1.00 90.69 90 ARG A CA 1
ATOM 697 C C . ARG A 1 90 ? -7.415 -3.746 14.439 1.00 90.69 90 ARG A C 1
ATOM 699 O O . ARG A 1 90 ? -7.947 -4.084 15.491 1.00 90.69 90 ARG A O 1
ATOM 706 N N . ARG A 1 91 ? -7.816 -2.687 13.732 1.00 90.88 91 ARG A N 1
ATOM 707 C CA . ARG A 1 91 ? -8.950 -1.835 14.107 1.00 90.88 91 ARG A CA 1
ATOM 708 C C . ARG A 1 91 ? -10.247 -2.640 14.210 1.00 90.88 91 ARG A C 1
ATOM 710 O O . ARG A 1 91 ? -10.943 -2.519 15.209 1.00 90.88 91 ARG A O 1
ATOM 717 N N . GLU A 1 92 ? -10.540 -3.500 13.234 1.00 89.62 92 GLU A N 1
ATOM 718 C CA . GLU A 1 92 ? -11.714 -4.389 13.267 1.00 89.62 92 GLU A CA 1
ATOM 719 C C . GLU A 1 92 ? -11.687 -5.349 14.466 1.00 89.62 92 GLU A C 1
ATOM 721 O O . GLU A 1 92 ? -12.697 -5.514 15.146 1.00 89.62 92 GLU A O 1
ATOM 726 N N . GLN A 1 93 ? -10.530 -5.942 14.777 1.00 89.88 93 GLN A N 1
ATOM 727 C CA . GLN A 1 93 ? -10.374 -6.828 15.937 1.00 89.88 93 GLN A CA 1
ATOM 728 C C . GLN A 1 93 ? -10.592 -6.107 17.270 1.00 89.88 93 GLN A C 1
ATOM 730 O O . GLN A 1 93 ? -11.186 -6.674 18.184 1.00 89.88 93 GLN A O 1
ATOM 735 N N . LEU A 1 94 ? -10.100 -4.873 17.399 1.00 87.06 94 LEU A N 1
ATOM 736 C CA . LEU A 1 94 ? -10.296 -4.059 18.598 1.00 87.06 94 LEU A CA 1
ATOM 737 C C . LEU A 1 94 ? -11.752 -3.605 18.731 1.00 87.06 94 LEU A C 1
ATOM 739 O O . LEU A 1 94 ? -12.317 -3.714 19.814 1.00 87.06 94 LEU A O 1
ATOM 743 N N . ALA A 1 95 ? -12.387 -3.192 17.632 1.00 84.00 95 ALA A N 1
ATOM 744 C CA . ALA A 1 95 ? -13.807 -2.849 17.620 1.00 84.00 95 ALA A CA 1
ATOM 745 C C . ALA A 1 95 ? -14.685 -4.048 18.020 1.00 84.00 95 ALA A C 1
ATOM 747 O O . ALA A 1 95 ? -15.584 -3.905 18.841 1.00 84.00 95 ALA A O 1
ATOM 748 N N . ALA A 1 96 ? -14.371 -5.250 17.527 1.00 86.75 96 ALA A N 1
ATOM 749 C CA . ALA A 1 96 ? -15.066 -6.482 17.905 1.00 86.75 96 ALA A CA 1
ATOM 750 C C . ALA A 1 96 ? -14.860 -6.891 19.376 1.00 86.75 96 ALA A C 1
ATOM 752 O O . ALA A 1 96 ? -15.638 -7.681 19.896 1.00 86.75 96 ALA A O 1
ATOM 753 N N . ARG A 1 97 ? -13.814 -6.390 20.047 1.00 82.81 97 ARG A N 1
ATOM 754 C CA . ARG A 1 97 ? -13.596 -6.595 21.491 1.00 82.81 97 ARG A CA 1
ATOM 755 C C . ARG A 1 97 ? -14.383 -5.616 22.362 1.00 82.81 97 ARG A C 1
ATOM 757 O O . ARG A 1 97 ? -14.529 -5.879 23.553 1.00 82.81 97 ARG A O 1
ATOM 764 N N . LEU A 1 98 ? -14.808 -4.487 21.793 1.00 76.56 98 LEU A N 1
ATOM 765 C CA . LEU A 1 98 ? -15.626 -3.475 22.464 1.00 76.56 98 LEU A CA 1
ATOM 766 C C . LEU A 1 98 ? -17.132 -3.718 22.301 1.00 76.56 98 LEU A C 1
ATOM 768 O O . LEU A 1 98 ? -17.892 -3.283 23.164 1.00 76.56 98 LEU A O 1
ATOM 772 N N . ALA A 1 99 ? -17.540 -4.369 21.207 1.00 72.00 99 ALA A N 1
ATOM 773 C CA . ALA A 1 99 ? -18.915 -4.805 20.956 1.00 72.00 99 ALA A CA 1
ATOM 774 C C . ALA A 1 99 ? -19.331 -5.956 21.888 1.00 72.00 99 ALA A C 1
ATOM 776 O O . ALA A 1 99 ? -20.498 -5.938 22.339 1.00 72.00 99 ALA A O 1
#

Sequence (99 aa):
MARTVNQAAIESELETLEAEIGKLKAIEPLEGVRIKWVRPAGTAGKPSQKKGYPRLIHADGTSRNIQPLEAASYQKRIEAGRELRRLGRRREQLAARLA

pLDDT: mean 88.16, std 8.11, range [53.53, 95.75]

Foldseek 3Di:
DVVVVVLVVLVVVLVVLVVLLVVLVVLVADEQKDKDWDDDADPVVGGDPDGTFIKIAHNVRDIDTDHPVCNVSNVSSPVSNVVSVVSVVVSVVSVVVND

Radius of gyration: 20.89 Å; chains: 1; bounding box: 43×30×66 Å